Protein AF-A0A954Z337-F1 (afdb_monomer)

Foldseek 3Di:
DDPVVVVVVVVVVVVVVVVVVVVVVVVVVVVVVVVPDPPPPPQPPVNVVVVVVCVQPDDDVVLVVQCVVADKDWDWDWDDDPPDDIWIWIKIKHWDADDVSQKIKMKMKIKTWDQDPVRDIDIDIKIKIKIWGARSVVRDIDMWMDMPVDPDIRD

pLDDT: mean 79.61, std 20.12, range [39.38, 98.56]

Sequence (155 aa):
MSQQTQRRLAAASRRLVAALSLVAVTAFVTNAVVTKAGDEPKKSKHEEEMAEWMMANQKTPMHEKLKMFVGEWDCKCTMYMEGMPPQTSKAESDAHLVYDGRYVRQSYKGSFDAPGPDGKPQKYTFEGYGVIGYDTIKKTFVSNWIDSMSTGIYG

Mean predicted aligned error: 14.74 Å

Structure (mmCIF, N/CA/C/O backbone):
data_AF-A0A954Z337-F1
#
_entry.id   AF-A0A954Z337-F1
#
loop_
_atom_site.group_PDB
_atom_site.id
_atom_site.type_symbol
_atom_site.label_atom_id
_atom_site.label_alt_id
_atom_site.label_comp_id
_atom_site.label_asym_id
_atom_site.label_entity_id
_atom_site.label_seq_id
_atom_site.pdbx_PDB_ins_code
_atom_site.Cartn_x
_atom_site.Cartn_y
_atom_site.Cartn_z
_atom_site.occupancy
_atom_site.B_iso_or_equiv
_atom_site.auth_seq_id
_atom_site.auth_comp_id
_atom_site.auth_asym_id
_atom_site.auth_atom_id
_atom_site.pdbx_PDB_model_num
ATOM 1 N N . MET A 1 1 ? -77.738 -7.992 67.286 1.00 49.53 1 MET A N 1
ATOM 2 C CA . MET A 1 1 ? -76.276 -7.737 67.339 1.00 49.53 1 MET A CA 1
ATOM 3 C C . MET A 1 1 ? -76.041 -6.492 68.186 1.00 49.53 1 MET A C 1
ATOM 5 O O . MET A 1 1 ? -76.727 -5.506 67.953 1.00 49.53 1 MET A O 1
ATOM 9 N N . SER A 1 2 ? -75.187 -6.547 69.216 1.00 61.44 2 SER A N 1
ATOM 10 C CA . SER A 1 2 ? -75.088 -5.478 70.226 1.00 61.44 2 SER A CA 1
ATOM 11 C C . SER A 1 2 ? -74.189 -4.310 69.786 1.00 61.44 2 SER A C 1
ATOM 13 O O . SER A 1 2 ? -73.220 -4.476 69.043 1.00 61.44 2 SER A O 1
ATOM 15 N N . GLN A 1 3 ? -74.504 -3.114 70.293 1.00 50.25 3 GLN A N 1
ATOM 16 C CA . GLN A 1 3 ? -73.836 -1.825 70.035 1.00 50.25 3 GLN A CA 1
ATOM 17 C C . GLN A 1 3 ? -72.310 -1.842 70.305 1.00 50.25 3 GLN A C 1
ATOM 19 O O . GLN A 1 3 ? -71.555 -1.010 69.799 1.00 50.25 3 GLN A O 1
ATOM 24 N N . GLN A 1 4 ? -71.841 -2.823 71.080 1.00 52.59 4 GLN A N 1
ATOM 25 C CA . GLN A 1 4 ? -70.445 -3.014 71.474 1.00 52.59 4 GLN A CA 1
ATOM 26 C C . GLN A 1 4 ? -69.573 -3.564 70.329 1.00 52.59 4 GLN A C 1
ATOM 28 O O . GLN A 1 4 ? -68.381 -3.260 70.258 1.00 52.59 4 GLN A O 1
ATOM 33 N N . THR A 1 5 ? -70.168 -4.305 69.387 1.00 52.28 5 THR A N 1
ATOM 34 C CA . THR A 1 5 ? -69.470 -4.873 68.222 1.00 52.28 5 THR A CA 1
ATOM 35 C C . THR A 1 5 ? -69.196 -3.812 67.149 1.00 52.28 5 THR A C 1
ATOM 37 O O . THR A 1 5 ? -68.135 -3.826 66.528 1.00 52.28 5 THR A O 1
ATOM 40 N N . GLN A 1 6 ? -70.081 -2.820 66.990 1.00 50.47 6 GLN A N 1
ATOM 41 C CA . GLN A 1 6 ? -69.897 -1.739 66.009 1.00 50.47 6 GLN A CA 1
ATOM 42 C C . GLN A 1 6 ? -68.786 -0.74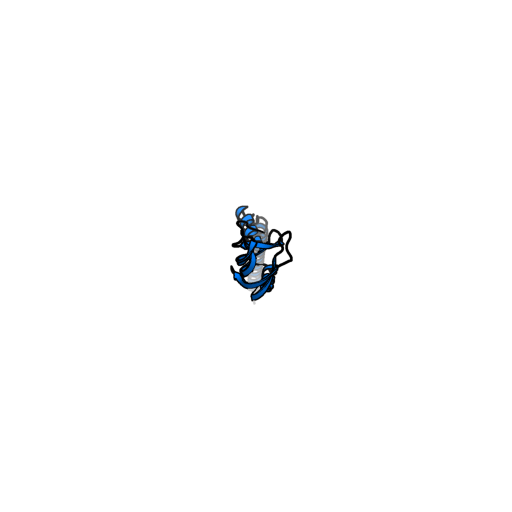7 66.396 1.00 50.47 6 GLN A C 1
ATOM 44 O O . GLN A 1 6 ? -68.061 -0.260 65.530 1.00 50.47 6 GLN A O 1
ATOM 49 N N . ARG A 1 7 ? -68.570 -0.499 67.696 1.00 50.88 7 ARG A N 1
ATOM 50 C CA . ARG A 1 7 ? -67.499 0.397 68.177 1.00 50.88 7 ARG A CA 1
ATOM 51 C C . ARG A 1 7 ? -66.088 -0.174 67.980 1.00 50.88 7 ARG A C 1
ATOM 53 O O . ARG A 1 7 ? -65.143 0.592 67.808 1.00 50.88 7 ARG A O 1
ATOM 60 N N . ARG A 1 8 ? -65.937 -1.504 67.956 1.00 49.22 8 ARG A N 1
ATOM 61 C CA . ARG A 1 8 ? -64.639 -2.175 67.744 1.00 49.22 8 ARG A CA 1
ATOM 62 C C . ARG A 1 8 ? -64.176 -2.138 66.282 1.00 49.22 8 ARG A C 1
ATOM 64 O O . ARG A 1 8 ? -62.977 -2.043 66.034 1.00 49.22 8 ARG A O 1
ATOM 71 N N . LEU A 1 9 ? -65.108 -2.113 65.328 1.00 47.75 9 LEU A N 1
ATOM 72 C CA . LEU A 1 9 ? -64.808 -2.044 63.890 1.00 47.75 9 LEU A CA 1
ATOM 73 C C . LEU A 1 9 ? -64.336 -0.650 63.436 1.00 47.75 9 LEU A C 1
ATOM 75 O O . LEU A 1 9 ? -63.470 -0.550 62.572 1.00 47.75 9 LEU A O 1
ATOM 79 N N . ALA A 1 10 ? -64.822 0.426 64.064 1.00 45.72 10 ALA A N 1
ATOM 80 C CA . ALA A 1 10 ? -64.418 1.799 63.733 1.00 45.72 10 ALA A CA 1
ATOM 81 C C . ALA A 1 10 ? -63.002 2.176 64.228 1.00 45.72 10 ALA A C 1
ATOM 83 O O . ALA A 1 10 ? -62.347 3.048 63.657 1.00 45.72 10 ALA A O 1
ATOM 84 N N . ALA A 1 11 ? -62.514 1.532 65.293 1.00 45.78 11 ALA A N 1
ATOM 85 C CA . ALA A 1 11 ? -61.174 1.779 65.831 1.00 45.78 11 ALA A CA 1
ATOM 86 C C . ALA A 1 11 ? -60.080 1.021 65.056 1.00 45.78 11 ALA A C 1
ATOM 88 O O . ALA A 1 11 ? -58.968 1.530 64.904 1.00 45.78 11 ALA A O 1
ATOM 89 N N . ALA A 1 12 ? -60.402 -0.167 64.531 1.00 44.22 12 ALA A N 1
ATOM 90 C CA . ALA A 1 12 ? -59.491 -0.955 63.703 1.00 44.22 12 ALA A CA 1
ATOM 91 C C . ALA A 1 12 ? -59.286 -0.329 62.310 1.00 44.22 12 ALA A C 1
ATOM 93 O O . ALA A 1 12 ? -58.167 -0.316 61.799 1.00 44.22 12 ALA A O 1
ATOM 94 N N . SER A 1 13 ? -60.328 0.282 61.733 1.00 45.00 13 SER A N 1
ATOM 95 C CA . SER A 1 13 ? -60.261 0.919 60.410 1.00 45.00 13 SER A CA 1
ATOM 96 C C . SER A 1 13 ? -59.492 2.247 60.390 1.00 45.00 13 SER A C 1
ATOM 98 O O . SER A 1 13 ? -58.881 2.579 59.378 1.00 45.00 13 SER A O 1
ATOM 100 N N . ARG A 1 14 ? -59.420 2.983 61.511 1.00 41.25 14 ARG A N 1
ATOM 101 C CA . ARG A 1 14 ? -58.616 4.221 61.606 1.00 41.25 14 ARG A CA 1
ATOM 102 C C . ARG A 1 14 ? -57.111 3.980 61.753 1.00 41.25 14 ARG A C 1
ATOM 104 O O . ARG A 1 14 ? -56.328 4.851 61.389 1.00 41.25 14 ARG A O 1
ATOM 111 N N . ARG A 1 15 ? -56.691 2.815 62.259 1.00 45.16 15 ARG A N 1
ATOM 112 C CA . ARG A 1 15 ? -55.262 2.487 62.439 1.00 45.16 15 ARG A CA 1
ATOM 113 C C . ARG A 1 15 ? -54.594 1.970 61.161 1.00 45.16 15 ARG A C 1
ATOM 115 O O . ARG A 1 15 ? -53.399 2.176 60.990 1.00 45.16 15 ARG A O 1
ATOM 122 N N . LEU A 1 16 ? -55.359 1.376 60.245 1.00 39.38 16 LEU A N 1
ATOM 123 C CA . LEU A 1 16 ? -54.850 0.890 58.956 1.00 39.38 16 LEU A CA 1
ATOM 124 C C . LEU A 1 16 ? -54.639 2.012 57.926 1.00 39.38 16 LEU A C 1
ATOM 126 O O . LEU A 1 16 ? -53.660 1.980 57.187 1.00 39.38 16 LEU A O 1
ATOM 130 N N . VAL A 1 17 ? -55.486 3.047 57.920 1.00 45.75 17 VAL A N 1
ATOM 131 C CA . VAL A 1 17 ? -55.350 4.177 56.976 1.00 45.75 17 VAL A CA 1
ATOM 132 C C . VAL A 1 17 ? -54.172 5.096 57.336 1.00 45.75 17 VAL A C 1
ATOM 134 O O . VAL A 1 17 ? -53.494 5.593 56.443 1.00 45.75 17 VAL A O 1
ATOM 137 N N . ALA A 1 18 ? -53.866 5.269 58.628 1.00 42.25 18 ALA A N 1
ATOM 138 C CA . ALA A 1 18 ? -52.727 6.079 59.078 1.00 42.25 18 ALA A CA 1
ATOM 139 C C . ALA A 1 18 ? -51.359 5.390 58.883 1.00 42.25 18 ALA A C 1
ATOM 141 O O . ALA A 1 18 ? -50.346 6.067 58.728 1.00 42.25 18 ALA A O 1
ATOM 142 N N . ALA A 1 19 ? -51.316 4.053 58.866 1.00 43.53 19 ALA A N 1
ATOM 143 C CA . ALA A 1 19 ? -50.085 3.303 58.609 1.00 43.53 19 ALA A CA 1
ATOM 144 C C . ALA A 1 19 ? -49.731 3.255 57.110 1.00 43.53 19 ALA A C 1
ATOM 146 O O . ALA A 1 19 ? -48.553 3.313 56.762 1.00 43.53 19 ALA A O 1
ATOM 147 N N . LEU A 1 20 ? -50.729 3.219 56.214 1.00 42.91 20 LEU A N 1
ATOM 148 C CA . LEU A 1 20 ? -50.489 3.251 54.764 1.00 42.91 20 LEU A CA 1
ATOM 149 C C . LEU A 1 20 ? -50.036 4.629 54.255 1.00 42.91 20 LEU A C 1
ATOM 151 O O . LEU A 1 20 ? -49.222 4.694 53.335 1.00 42.91 20 LEU A O 1
ATOM 155 N N . SER A 1 21 ? -50.508 5.729 54.849 1.00 46.22 21 SER A N 1
ATOM 156 C CA . SER A 1 21 ? -50.072 7.075 54.452 1.00 46.22 21 SER A CA 1
ATOM 157 C C . SER A 1 21 ? -48.643 7.400 54.904 1.00 46.22 21 SER A C 1
ATOM 159 O O . SER A 1 21 ? -47.944 8.131 54.207 1.00 46.22 21 SER A O 1
ATOM 161 N N . LEU A 1 22 ? -48.162 6.814 56.008 1.00 42.50 22 LEU A N 1
ATOM 162 C CA . LEU A 1 22 ? -46.796 7.044 56.494 1.00 42.50 22 LEU A CA 1
ATOM 163 C C . LEU A 1 22 ? -45.734 6.289 55.672 1.00 42.50 22 LEU A C 1
ATOM 165 O O . LEU A 1 22 ? -44.638 6.806 55.479 1.00 42.50 22 LEU A O 1
ATOM 169 N N . VAL A 1 23 ? -46.065 5.108 55.134 1.00 48.53 23 VAL A N 1
ATOM 170 C CA . VAL A 1 23 ? -45.160 4.318 54.272 1.00 48.53 23 VAL A CA 1
ATOM 171 C C . VAL A 1 23 ? -45.061 4.904 52.856 1.00 48.53 23 VAL A C 1
ATOM 173 O O . VAL A 1 23 ? -43.994 4.877 52.246 1.00 48.53 23 VAL A O 1
ATOM 176 N N . ALA A 1 24 ? -46.140 5.497 52.337 1.00 47.56 24 ALA A N 1
ATOM 177 C CA . ALA A 1 24 ? -46.120 6.147 51.024 1.00 47.56 24 ALA A CA 1
ATOM 178 C C . ALA A 1 24 ? -45.310 7.461 51.021 1.00 47.56 24 ALA A C 1
ATOM 180 O O . ALA A 1 24 ? -44.634 7.766 50.039 1.00 47.56 24 ALA A O 1
ATOM 181 N N . VAL A 1 25 ? -45.323 8.220 52.124 1.00 49.72 25 VAL A N 1
ATOM 182 C CA . VAL A 1 25 ? -44.564 9.479 52.237 1.00 49.72 25 VAL A CA 1
ATOM 183 C C . VAL A 1 25 ? -43.064 9.226 52.445 1.00 49.72 25 VAL A C 1
ATOM 185 O O . VAL A 1 25 ? -42.248 9.948 51.878 1.00 49.72 25 VAL A O 1
ATOM 188 N N . THR A 1 26 ? -42.661 8.169 53.159 1.00 48.06 26 THR A N 1
ATOM 189 C CA . THR A 1 26 ? -41.234 7.816 53.294 1.00 48.06 26 THR A CA 1
ATOM 190 C C . THR A 1 26 ? -40.651 7.236 52.003 1.00 48.06 26 THR A C 1
ATOM 192 O O . THR A 1 26 ?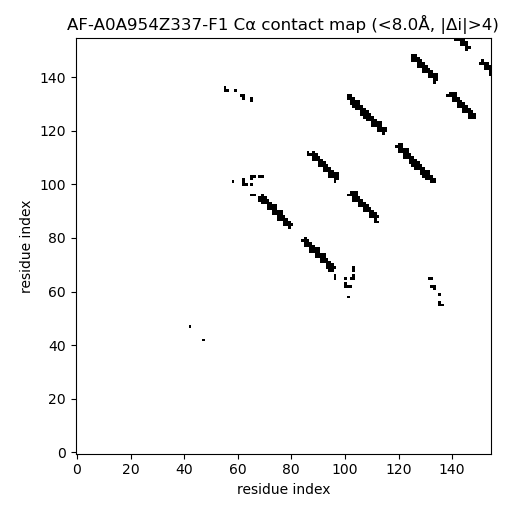 -39.538 7.603 51.623 1.00 48.06 26 THR A O 1
ATOM 195 N N . ALA A 1 27 ? -41.406 6.420 51.260 1.00 48.22 27 ALA A N 1
ATOM 196 C CA . ALA A 1 27 ? -40.956 5.888 49.970 1.00 48.22 27 ALA A CA 1
ATOM 197 C C . ALA A 1 27 ? -40.750 6.989 48.907 1.00 48.22 27 ALA A C 1
ATOM 199 O O . ALA A 1 27 ? -39.807 6.916 48.119 1.00 48.22 27 ALA A O 1
ATOM 200 N N . PHE A 1 28 ? -41.570 8.046 48.916 1.00 45.78 28 PHE A N 1
ATOM 201 C CA . PHE A 1 28 ? -41.453 9.143 47.948 1.00 45.78 28 PHE A CA 1
ATOM 202 C C . PHE A 1 28 ? -40.316 10.126 48.284 1.00 45.78 28 PHE A C 1
ATOM 204 O O . PHE A 1 28 ? -39.617 10.599 47.387 1.00 45.78 28 PHE A O 1
ATOM 211 N N . VAL A 1 29 ? -40.065 10.392 49.573 1.00 49.56 29 VAL A N 1
ATOM 212 C CA . VAL A 1 29 ? -38.975 11.291 50.004 1.00 49.56 29 VAL A CA 1
ATOM 213 C C . VAL A 1 29 ? -37.597 10.635 49.849 1.00 49.56 29 VAL A C 1
ATOM 215 O O . VAL A 1 29 ? -36.630 11.324 49.528 1.00 49.56 29 VAL A O 1
ATOM 218 N N . THR A 1 30 ? -37.499 9.307 49.975 1.00 45.97 30 THR A N 1
ATOM 219 C CA . THR A 1 30 ? -36.219 8.604 49.767 1.00 45.97 30 THR A CA 1
ATOM 220 C C . THR A 1 30 ? -35.803 8.626 48.291 1.00 45.97 30 THR A C 1
ATOM 222 O O . THR A 1 30 ? -34.635 8.853 47.985 1.00 45.97 30 THR A O 1
ATOM 225 N N . ASN A 1 31 ? -36.753 8.481 47.359 1.00 47.56 31 ASN A N 1
ATOM 226 C CA . ASN A 1 31 ? -36.432 8.445 45.930 1.00 47.56 31 ASN A CA 1
ATOM 227 C C . ASN A 1 31 ? -36.019 9.823 45.376 1.00 47.56 31 ASN A C 1
ATOM 229 O O . ASN A 1 31 ? -35.141 9.900 44.524 1.00 47.56 31 ASN A O 1
ATOM 233 N N . ALA A 1 32 ? -36.598 10.915 45.893 1.00 48.25 32 ALA A N 1
ATOM 234 C CA . ALA A 1 32 ? -36.310 12.273 45.421 1.00 48.25 32 ALA A CA 1
ATOM 235 C C . ALA A 1 32 ? -34.948 12.826 45.891 1.00 48.25 32 ALA A C 1
ATOM 237 O O . ALA A 1 32 ? -34.355 13.657 45.199 1.00 48.25 32 ALA A O 1
ATOM 238 N N . VAL A 1 33 ? -34.433 12.367 47.040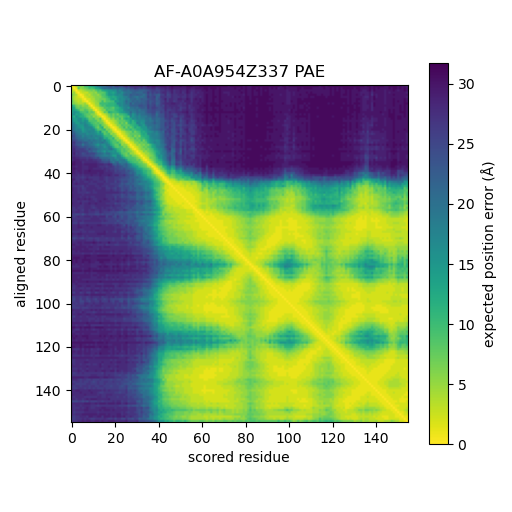 1.00 44.78 33 VAL A N 1
ATOM 239 C CA . VAL A 1 33 ? -33.107 12.772 47.550 1.00 44.78 33 VAL A CA 1
ATOM 240 C C . VAL A 1 33 ? -31.981 11.983 46.875 1.00 44.78 33 VAL A C 1
ATOM 242 O O . VAL A 1 33 ? -30.919 12.545 46.617 1.00 44.78 33 VAL A O 1
ATOM 245 N N . VAL A 1 34 ? -32.218 10.722 46.497 1.00 48.09 34 VAL A N 1
ATOM 246 C CA . VAL A 1 34 ? -31.215 9.897 45.797 1.00 48.09 34 VAL A CA 1
ATOM 247 C C . VAL A 1 34 ? -31.024 10.332 44.336 1.00 48.09 34 VAL A C 1
ATOM 249 O O . VAL A 1 34 ? -29.924 10.225 43.806 1.00 48.09 34 VAL A O 1
ATOM 252 N N . THR A 1 35 ? -32.031 10.926 43.689 1.00 44.69 35 THR A N 1
ATOM 253 C CA . THR A 1 35 ? -31.912 11.391 42.292 1.00 44.69 35 THR A CA 1
ATOM 254 C C . THR A 1 35 ? -31.242 12.757 42.105 1.00 44.69 35 THR A C 1
ATOM 256 O O . THR A 1 35 ? -31.115 13.200 40.967 1.00 44.69 35 THR A O 1
ATOM 259 N N . LYS A 1 36 ? -30.814 13.455 43.170 1.00 47.09 36 LYS A N 1
ATOM 260 C CA . LYS A 1 36 ? -30.250 14.818 43.052 1.00 47.09 36 LYS A CA 1
ATOM 261 C C . LYS A 1 36 ? -28.769 14.971 43.412 1.00 47.09 36 LYS A C 1
ATOM 263 O O . LYS A 1 36 ? -28.292 16.097 43.514 1.00 47.09 36 LYS A O 1
ATOM 268 N N . ALA A 1 37 ? -28.041 13.867 43.546 1.00 45.84 37 ALA A N 1
ATOM 269 C CA . ALA A 1 37 ? -26.588 13.865 43.718 1.00 45.84 37 ALA A CA 1
ATOM 270 C C . ALA A 1 37 ? -25.956 12.654 43.014 1.00 45.84 37 ALA A C 1
ATOM 272 O O . ALA A 1 37 ? -25.212 11.883 43.609 1.00 45.84 37 ALA A O 1
ATOM 273 N N . GLY A 1 38 ? -26.301 12.457 41.743 1.00 41.38 38 GLY A N 1
ATOM 274 C CA . GLY A 1 38 ? -25.473 11.679 40.835 1.00 41.38 38 GLY A CA 1
ATOM 275 C C . GLY A 1 38 ? -24.595 12.654 40.073 1.00 41.38 38 GLY A C 1
ATOM 276 O O . GLY A 1 38 ? -25.001 13.115 39.011 1.00 41.38 38 GLY A O 1
ATOM 277 N N . ASP A 1 39 ? -23.428 12.999 40.622 1.00 53.59 39 ASP A N 1
ATOM 278 C CA . ASP A 1 39 ? -22.306 13.330 39.746 1.00 53.59 39 ASP A CA 1
ATOM 279 C C . ASP A 1 39 ? -22.132 12.088 38.867 1.00 53.59 39 ASP A C 1
ATOM 281 O O . ASP A 1 39 ? -21.752 11.021 39.357 1.00 53.59 39 ASP A O 1
ATOM 285 N N . GLU A 1 40 ? -22.503 12.184 37.589 1.00 56.03 40 GLU A N 1
ATOM 286 C CA . GLU A 1 40 ? -22.049 11.198 36.616 1.00 56.03 40 GLU A CA 1
ATOM 287 C C . GLU A 1 40 ? -20.532 11.080 36.797 1.00 56.03 40 GLU A C 1
ATOM 289 O O . GLU A 1 40 ? -19.861 12.117 36.892 1.00 56.03 40 GLU A O 1
ATOM 294 N N . PRO A 1 41 ? -19.966 9.866 36.908 1.00 58.31 41 PRO A N 1
ATOM 295 C CA . PRO A 1 41 ? -18.528 9.737 37.035 1.00 58.31 41 PRO A CA 1
ATOM 296 C C . PRO A 1 41 ? -17.922 10.359 35.778 1.00 58.31 41 PRO A C 1
ATOM 298 O O . PRO A 1 41 ? -18.035 9.803 34.685 1.00 58.31 41 PRO A O 1
ATOM 301 N N . LYS A 1 42 ? -17.334 11.555 35.924 1.00 62.97 42 LYS A N 1
ATOM 302 C CA . LYS A 1 42 ? -16.539 12.181 34.870 1.00 62.97 42 LYS A CA 1
ATOM 303 C C . LYS A 1 42 ? -15.477 11.165 34.503 1.00 62.97 42 LYS A C 1
ATOM 305 O O . LYS A 1 42 ? -14.626 10.850 35.338 1.00 62.97 42 LYS A O 1
ATOM 310 N N . LYS A 1 43 ? -15.580 10.632 33.285 1.00 66.69 43 LYS A N 1
ATOM 311 C CA . LYS A 1 43 ? -14.586 9.718 32.735 1.00 66.69 43 LYS A CA 1
ATOM 312 C C . LYS A 1 43 ? -13.217 10.337 32.955 1.00 66.69 43 LYS A C 1
ATOM 314 O O . LYS A 1 43 ? -13.025 11.536 32.739 1.00 66.69 43 LYS A O 1
ATOM 319 N N . SER A 1 44 ? -12.282 9.548 33.468 1.00 82.62 44 SER A N 1
ATOM 320 C CA . SER A 1 44 ? -10.920 10.042 33.620 1.00 82.62 44 SER A CA 1
ATOM 321 C C . SER A 1 44 ? -10.378 10.457 32.246 1.00 82.62 44 SER A C 1
ATOM 323 O O . SER A 1 44 ? -10.747 9.876 31.227 1.00 82.62 44 SER A O 1
ATOM 325 N N . LYS A 1 45 ? -9.463 11.432 32.196 1.00 83.56 45 LYS A N 1
ATOM 326 C CA . LYS A 1 45 ? -8.798 11.832 30.941 1.00 83.56 45 LYS A CA 1
ATOM 327 C C . LYS A 1 45 ? -8.213 10.624 30.186 1.00 83.56 45 LYS A C 1
ATOM 329 O O . LYS A 1 45 ? -8.240 10.578 28.964 1.00 83.56 45 LYS A O 1
ATOM 334 N N . HIS A 1 46 ? -7.748 9.618 30.926 1.00 86.81 46 HIS A N 1
ATOM 335 C CA . HIS A 1 46 ? -7.273 8.358 30.366 1.00 86.81 46 HIS A CA 1
ATOM 336 C C . HIS A 1 46 ? -8.386 7.550 29.673 1.00 86.81 46 HIS A C 1
ATOM 338 O O . HIS A 1 46 ? -8.177 7.022 28.586 1.00 86.81 46 HIS A O 1
ATOM 344 N N . GLU A 1 47 ? -9.582 7.467 30.259 1.00 87.12 47 GLU A N 1
ATOM 345 C CA . GLU A 1 47 ? -10.733 6.807 29.627 1.00 87.12 47 GLU A CA 1
ATOM 346 C C . GLU A 1 47 ? -11.205 7.531 28.361 1.00 87.12 47 GLU A C 1
ATOM 348 O O . GLU A 1 47 ? -11.624 6.874 27.407 1.00 87.12 47 GLU A O 1
ATOM 353 N N . GLU A 1 48 ? -11.136 8.863 28.338 1.00 86.94 48 GLU A N 1
ATOM 354 C CA . GLU A 1 48 ? -11.463 9.666 27.154 1.00 86.94 48 GLU A CA 1
ATOM 355 C C . GLU A 1 48 ? -10.459 9.416 26.020 1.00 86.94 48 GLU A C 1
ATOM 357 O O . GLU A 1 48 ? -10.868 9.056 24.916 1.00 86.94 48 GLU A O 1
ATOM 362 N N . GLU A 1 49 ? -9.155 9.485 26.305 1.00 89.25 49 GLU A N 1
ATOM 363 C CA . GLU A 1 49 ? -8.089 9.202 25.331 1.00 89.25 49 GLU A CA 1
ATOM 364 C C . GLU A 1 49 ? -8.190 7.777 24.759 1.00 89.25 49 GLU A C 1
ATOM 366 O O . GLU A 1 49 ? -8.045 7.564 23.552 1.00 89.25 49 GLU A O 1
ATOM 371 N N . MET A 1 50 ? -8.497 6.786 25.603 1.00 90.62 50 MET A N 1
ATOM 372 C CA . MET A 1 50 ? -8.702 5.407 25.155 1.00 90.62 50 MET A CA 1
ATOM 373 C C . MET A 1 50 ? -9.947 5.261 24.275 1.00 90.62 50 MET A C 1
ATOM 375 O O . MET A 1 50 ? -9.920 4.521 23.290 1.00 90.62 50 MET A O 1
ATOM 379 N N . ALA A 1 51 ? -11.040 5.959 24.596 1.00 88.69 51 ALA A N 1
ATOM 380 C CA . ALA A 1 51 ? -12.249 5.940 23.779 1.00 88.69 51 ALA A CA 1
ATOM 381 C C . ALA A 1 51 ? -12.011 6.583 22.404 1.00 88.69 51 ALA A C 1
ATOM 383 O O . ALA A 1 51 ? -12.422 6.021 21.387 1.00 88.69 51 ALA A O 1
ATOM 384 N N . GLU A 1 52 ? -11.306 7.714 22.355 1.00 87.56 52 GLU A N 1
ATOM 385 C CA . GLU A 1 52 ? -10.912 8.363 21.102 1.00 87.56 52 GLU A CA 1
ATOM 386 C C . GLU A 1 52 ? -10.006 7.462 20.263 1.00 87.56 52 GLU A C 1
ATOM 388 O O . GLU A 1 52 ? -10.250 7.290 19.067 1.00 87.56 52 GLU A O 1
ATOM 393 N N . TRP A 1 53 ? -9.018 6.814 20.887 1.00 88.62 53 TRP A N 1
ATOM 394 C CA . TRP A 1 53 ? -8.154 5.853 20.209 1.00 88.62 53 TRP A CA 1
ATOM 395 C C . TRP A 1 53 ? -8.956 4.686 19.623 1.00 88.62 53 TRP A C 1
ATOM 397 O O . TRP A 1 53 ? -8.754 4.320 18.465 1.00 88.62 53 TRP A O 1
ATOM 407 N N . MET A 1 54 ? -9.904 4.127 20.377 1.00 89.12 54 MET A N 1
ATOM 408 C CA . MET A 1 54 ? -10.748 3.027 19.900 1.00 89.12 54 MET A CA 1
ATOM 409 C C . MET A 1 54 ? -11.619 3.442 18.712 1.00 89.12 54 MET A C 1
ATOM 411 O O . MET A 1 54 ? -11.689 2.714 17.722 1.00 89.12 54 MET A O 1
ATOM 415 N N . MET A 1 55 ? -12.248 4.618 18.788 1.00 85.44 55 MET A N 1
ATOM 416 C CA . MET A 1 55 ? -13.102 5.144 17.718 1.00 85.44 55 MET A CA 1
ATOM 417 C C . MET A 1 55 ? -12.287 5.470 16.466 1.00 85.44 55 MET A C 1
ATOM 419 O O . MET A 1 55 ? -12.699 5.130 15.356 1.00 85.44 55 MET A O 1
ATOM 423 N N . ALA A 1 56 ? -11.103 6.064 16.635 1.00 86.00 56 ALA A N 1
ATOM 424 C CA . ALA A 1 56 ? -10.185 6.321 15.536 1.00 86.00 56 ALA A CA 1
ATOM 425 C C . ALA A 1 56 ? -9.707 5.011 14.895 1.00 86.00 56 ALA A C 1
ATOM 427 O O . ALA A 1 56 ? -9.602 4.938 13.682 1.00 86.00 56 ALA A O 1
ATOM 428 N N . ASN A 1 57 ? -9.479 3.939 15.651 1.00 86.31 57 ASN A N 1
ATOM 429 C CA . ASN A 1 57 ? -8.926 2.695 15.105 1.00 86.31 57 ASN A CA 1
ATOM 430 C C . ASN A 1 57 ? -9.988 1.642 14.740 1.00 86.31 57 ASN A C 1
ATOM 432 O O . ASN A 1 57 ? -9.653 0.487 14.4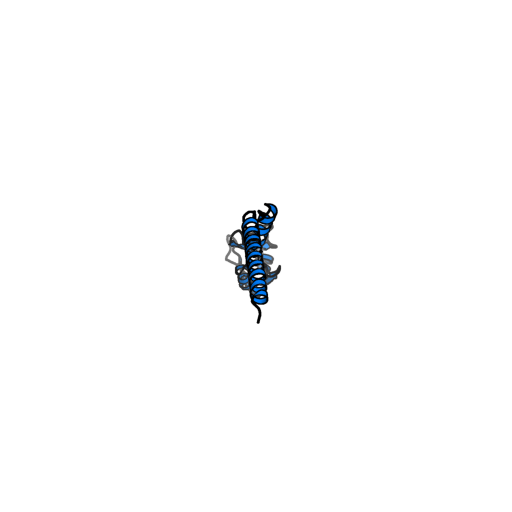45 1.00 86.31 57 ASN A O 1
ATOM 436 N N . GLN A 1 58 ? -11.272 2.002 14.719 1.00 91.06 58 GLN A N 1
ATOM 437 C CA . GLN A 1 58 ? -12.332 1.082 14.320 1.00 91.06 58 GLN A CA 1
ATOM 438 C C . GLN A 1 58 ? -12.380 0.907 12.795 1.00 91.06 58 GLN A C 1
ATOM 440 O O . GLN A 1 58 ? -12.262 1.859 12.023 1.00 91.06 58 GLN A O 1
ATOM 445 N N . LYS A 1 59 ? -12.599 -0.334 12.341 1.00 93.44 59 LYS A N 1
ATOM 446 C CA . LYS A 1 59 ? -12.879 -0.606 10.929 1.00 93.44 59 LYS A CA 1
ATOM 447 C C . LYS A 1 59 ? -14.213 0.044 10.544 1.00 93.44 59 LYS A C 1
ATOM 449 O O . LYS A 1 59 ? -15.219 -0.118 11.228 1.00 93.44 59 LYS A O 1
ATOM 454 N N . THR A 1 60 ? -14.218 0.762 9.430 1.00 94.44 60 THR A N 1
ATOM 455 C CA . THR A 1 60 ? -15.375 1.498 8.892 1.00 94.44 60 THR A CA 1
ATOM 456 C C . THR A 1 60 ? -15.825 0.906 7.551 1.00 94.44 60 THR A C 1
ATOM 458 O O . THR A 1 60 ? -15.049 0.177 6.926 1.00 94.44 60 THR A O 1
ATOM 461 N N . PRO A 1 61 ? -17.013 1.265 7.022 1.00 96.62 61 PRO A N 1
ATOM 462 C CA . PRO A 1 61 ? -17.433 0.855 5.676 1.00 96.62 61 PRO A CA 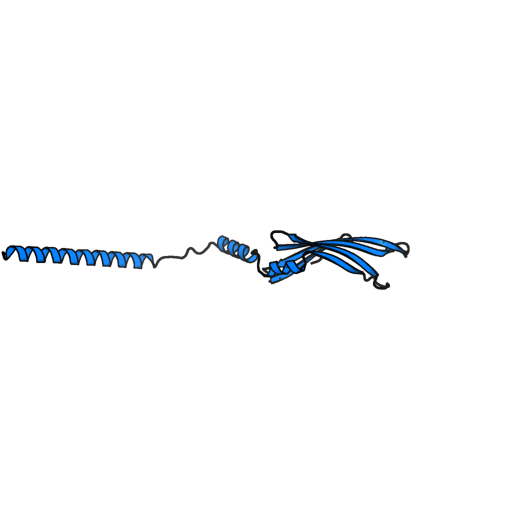1
ATOM 463 C C . PRO A 1 61 ? -16.457 1.245 4.553 1.00 96.62 61 PRO A C 1
ATOM 465 O O . PRO A 1 61 ? -16.470 0.634 3.489 1.00 96.62 61 PRO A O 1
ATOM 468 N N . MET A 1 62 ? -15.583 2.232 4.779 1.00 96.94 62 MET A N 1
ATOM 469 C CA . MET A 1 62 ? -14.549 2.611 3.811 1.00 96.94 62 MET A CA 1
ATOM 470 C C . MET A 1 62 ? -13.483 1.527 3.640 1.00 96.94 62 MET A C 1
ATOM 472 O O . MET A 1 62 ? -12.971 1.354 2.539 1.00 96.94 62 MET A O 1
ATOM 476 N N . HIS A 1 63 ? -13.208 0.734 4.677 1.00 97.69 63 HIS A N 1
ATOM 477 C CA . HIS A 1 63 ? -12.276 -0.390 4.576 1.00 97.69 63 HIS A CA 1
ATOM 478 C C . HIS A 1 63 ? -12.822 -1.502 3.672 1.00 97.69 63 HIS A C 1
ATOM 480 O O . HIS A 1 63 ? -12.062 -2.158 2.971 1.00 97.69 63 HIS A O 1
ATOM 486 N N . GLU A 1 64 ? -14.145 -1.671 3.595 1.00 97.12 64 GLU A N 1
ATOM 487 C CA . GLU A 1 64 ? -14.757 -2.640 2.677 1.00 97.12 64 GLU A CA 1
ATOM 488 C C . GLU A 1 64 ? -14.515 -2.280 1.205 1.00 97.12 64 GLU A C 1
ATOM 490 O O . GLU A 1 64 ? -14.460 -3.169 0.356 1.00 97.12 64 GLU A O 1
ATOM 495 N N . LYS A 1 65 ? -14.305 -0.994 0.885 1.00 97.75 65 LYS A N 1
ATOM 496 C CA . LYS A 1 65 ? -13.973 -0.558 -0.479 1.00 97.75 65 LYS A CA 1
ATOM 497 C C . LYS A 1 65 ? -12.618 -1.076 -0.946 1.00 97.75 65 LYS A C 1
ATOM 499 O O . LYS A 1 65 ? -12.443 -1.252 -2.144 1.00 97.75 65 LYS A O 1
ATOM 504 N N . LEU A 1 66 ? -11.708 -1.406 -0.027 1.00 97.81 66 LEU A N 1
ATOM 505 C CA . LEU A 1 66 ? -10.402 -1.970 -0.365 1.00 97.81 66 LEU A CA 1
ATOM 506 C C . LEU A 1 66 ? -10.505 -3.303 -1.127 1.00 97.81 66 LEU A C 1
ATOM 508 O O . LEU A 1 66 ? -9.594 -3.651 -1.871 1.00 97.81 66 LEU A O 1
ATOM 512 N N . LYS A 1 67 ? -11.638 -4.014 -1.020 1.00 97.31 67 LYS A N 1
ATOM 513 C CA . LYS A 1 67 ? -11.917 -5.228 -1.804 1.00 97.31 67 LYS A CA 1
ATOM 514 C C . LYS A 1 67 ? -11.808 -5.019 -3.314 1.00 97.31 67 LYS A C 1
ATOM 516 O O . LYS A 1 67 ? -11.562 -5.987 -4.017 1.00 97.31 67 LYS A O 1
ATOM 521 N N . MET A 1 68 ? -11.954 -3.788 -3.812 1.00 95.62 68 MET A N 1
ATOM 522 C CA . MET A 1 68 ? -11.805 -3.497 -5.242 1.00 95.62 68 MET A CA 1
ATOM 523 C C . MET A 1 68 ? -10.392 -3.751 -5.782 1.00 95.62 68 MET A C 1
ATOM 525 O O . MET A 1 68 ? -10.233 -3.907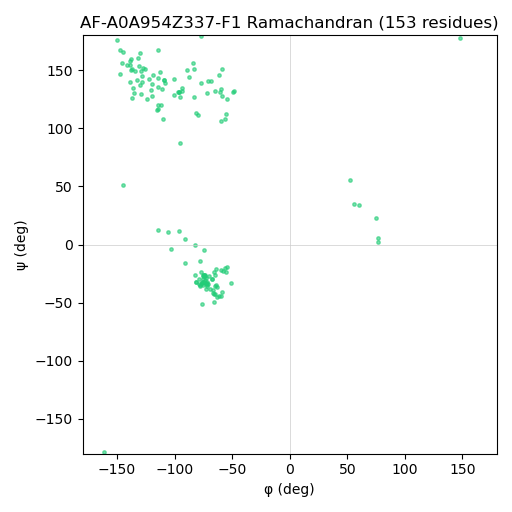 -6.985 1.00 95.62 68 MET A O 1
ATOM 529 N N . PHE A 1 69 ? -9.381 -3.766 -4.909 1.00 95.62 69 PHE A N 1
ATOM 530 C CA . PHE A 1 69 ? -7.993 -4.019 -5.294 1.00 95.62 69 PHE A CA 1
ATOM 531 C C . PHE A 1 69 ? -7.622 -5.501 -5.221 1.00 95.62 69 PHE A C 1
ATOM 533 O O . PHE A 1 69 ? -6.595 -5.890 -5.761 1.00 95.62 69 PHE A O 1
ATOM 540 N N . VAL A 1 70 ? -8.431 -6.320 -4.542 1.00 97.75 70 VAL A N 1
ATOM 541 C CA . VAL A 1 70 ? -8.121 -7.729 -4.278 1.00 97.75 70 VAL A CA 1
ATOM 542 C C . VAL A 1 70 ? -8.247 -8.544 -5.556 1.00 97.75 70 VAL A C 1
ATOM 544 O O . VAL A 1 70 ? -9.277 -8.488 -6.227 1.00 97.75 70 VAL A O 1
ATOM 547 N N . GLY A 1 71 ? -7.224 -9.340 -5.841 1.00 97.44 71 GLY A N 1
ATOM 548 C CA . GLY A 1 71 ? -7.193 -10.239 -6.983 1.00 97.44 71 GLY A CA 1
ATOM 549 C C . GLY A 1 71 ? -5.792 -10.424 -7.545 1.00 97.44 71 GLY A C 1
ATOM 550 O O . GLY A 1 71 ? -4.827 -9.801 -7.098 1.00 97.44 71 GLY A O 1
ATOM 551 N N . GLU A 1 72 ? -5.736 -11.280 -8.556 1.00 98.00 72 GLU A N 1
ATOM 552 C CA . GLU A 1 72 ? -4.590 -11.448 -9.436 1.00 98.00 72 GLU A CA 1
ATOM 553 C C . GLU A 1 72 ? -4.823 -10.604 -10.693 1.00 98.00 72 GLU A C 1
ATOM 555 O O . GLU A 1 72 ? -5.906 -10.636 -11.288 1.00 98.00 72 GLU A O 1
ATOM 560 N N . TRP A 1 73 ? -3.821 -9.821 -11.080 1.00 96.12 73 TRP A N 1
ATOM 561 C CA . TRP A 1 73 ? -3.921 -8.843 -12.154 1.00 96.12 73 TRP A CA 1
ATOM 562 C C . TRP A 1 73 ? -2.781 -9.004 -13.152 1.00 96.12 73 TRP A C 1
ATOM 564 O O . TRP A 1 73 ? -1.605 -8.945 -12.790 1.00 96.12 73 TRP A O 1
ATOM 574 N N . ASP A 1 74 ? -3.146 -9.082 -14.429 1.00 94.62 74 ASP A N 1
ATOM 575 C CA . ASP A 1 74 ? -2.223 -8.857 -15.536 1.00 94.62 74 ASP A CA 1
ATOM 576 C C . ASP A 1 74 ? -2.034 -7.349 -15.735 1.00 94.62 74 ASP A C 1
ATOM 578 O O . ASP A 1 74 ? -2.939 -6.624 -16.162 1.00 94.62 74 ASP A O 1
ATOM 582 N N . CYS A 1 75 ? -0.840 -6.857 -15.433 1.00 90.25 75 CYS A N 1
ATOM 583 C CA . CYS A 1 75 ? -0.489 -5.450 -15.527 1.00 90.25 75 CYS A CA 1
ATOM 584 C C . CYS A 1 75 ? 0.310 -5.154 -16.802 1.00 90.25 75 CYS A C 1
ATOM 586 O O . CYS A 1 75 ? 1.182 -5.911 -17.234 1.00 90.25 75 CYS A O 1
ATOM 588 N N . LYS A 1 76 ? 0.043 -3.987 -17.393 1.00 89.56 76 LYS A N 1
ATOM 589 C CA . LYS A 1 76 ? 0.844 -3.406 -18.473 1.00 89.56 76 LYS A CA 1
ATOM 590 C C . LYS A 1 76 ? 1.567 -2.183 -17.916 1.00 89.56 76 LYS A C 1
ATOM 592 O O . LYS A 1 76 ? 0.935 -1.162 -17.657 1.00 89.56 76 LYS A O 1
ATOM 597 N N . CYS A 1 77 ? 2.874 -2.293 -17.721 1.00 81.56 77 CYS A N 1
ATOM 598 C CA . CYS A 1 77 ? 3.707 -1.207 -17.216 1.00 81.56 77 CYS A CA 1
ATOM 599 C C . CYS A 1 77 ? 4.305 -0.432 -18.387 1.00 81.56 77 CYS A C 1
ATOM 601 O O . CYS A 1 77 ? 4.861 -1.034 -19.303 1.00 81.56 77 CYS A O 1
ATOM 603 N N . THR A 1 78 ? 4.223 0.896 -18.349 1.00 83.44 78 THR A N 1
ATOM 604 C CA . THR A 1 78 ? 4.894 1.765 -19.319 1.00 83.44 78 THR A CA 1
ATOM 605 C C . THR A 1 78 ? 5.942 2.596 -18.596 1.00 83.44 78 THR A C 1
ATOM 607 O O . THR A 1 78 ? 5.609 3.407 -17.736 1.00 83.44 78 THR A O 1
ATOM 610 N N . MET A 1 79 ? 7.204 2.374 -18.948 1.00 79.88 79 MET A N 1
ATOM 611 C CA . MET A 1 79 ? 8.349 3.093 -18.414 1.00 79.88 79 MET A CA 1
ATOM 612 C C . MET A 1 79 ? 8.699 4.266 -19.327 1.00 79.88 79 MET A C 1
ATOM 614 O O . MET A 1 79 ? 8.775 4.116 -20.550 1.00 79.88 79 MET A O 1
ATOM 618 N N . TYR A 1 80 ? 8.946 5.420 -18.717 1.00 82.56 80 TYR A N 1
ATOM 619 C CA . TYR A 1 80 ? 9.382 6.631 -19.401 1.00 82.56 80 TYR A CA 1
ATOM 620 C C . TYR A 1 80 ? 10.813 6.932 -18.977 1.00 82.56 80 TYR A C 1
ATOM 622 O O . TYR A 1 80 ? 11.087 7.127 -17.796 1.00 82.56 80 TYR A O 1
ATOM 630 N N . MET A 1 81 ? 11.722 6.957 -19.947 1.00 78.56 81 MET A N 1
ATOM 631 C CA . MET A 1 81 ? 13.112 7.354 -19.744 1.00 78.56 81 MET A CA 1
ATOM 632 C C . MET A 1 81 ? 13.392 8.559 -20.634 1.00 78.56 81 MET A C 1
ATOM 634 O O . MET A 1 81 ? 12.944 8.607 -21.782 1.00 78.56 81 MET A O 1
ATOM 638 N N . GLU A 1 82 ? 14.103 9.546 -20.100 1.00 82.12 82 GLU A N 1
ATOM 639 C CA . GLU A 1 82 ? 14.446 10.750 -20.850 1.00 82.12 82 GLU A CA 1
ATOM 640 C C . GLU A 1 82 ? 15.262 10.393 -22.102 1.00 82.12 82 GLU A C 1
ATOM 642 O O . GLU A 1 82 ? 16.174 9.568 -22.056 1.00 82.12 82 GLU A O 1
ATOM 647 N N . GLY A 1 83 ? 14.899 10.979 -23.245 1.00 81.44 83 GLY A N 1
ATOM 648 C CA . GLY A 1 83 ? 15.561 10.711 -24.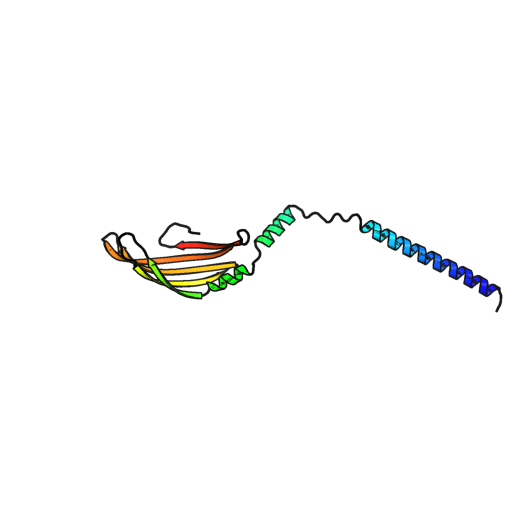525 1.00 81.44 83 GLY A CA 1
ATOM 649 C C . GLY A 1 83 ? 15.196 9.379 -25.192 1.00 81.44 83 GLY A C 1
ATOM 650 O O . GLY A 1 83 ? 15.765 9.071 -26.238 1.00 81.44 83 GLY A O 1
ATOM 651 N N . MET A 1 84 ? 14.245 8.605 -24.650 1.00 79.06 84 MET A N 1
ATOM 652 C CA . MET A 1 84 ? 13.818 7.327 -25.229 1.00 79.06 84 MET A CA 1
ATOM 653 C C . MET A 1 84 ? 12.299 7.217 -25.436 1.00 79.06 84 MET A C 1
ATOM 655 O O . MET A 1 84 ? 11.522 7.813 -24.688 1.00 79.06 84 MET A O 1
ATOM 659 N N . PRO A 1 85 ? 11.842 6.424 -26.428 1.00 83.62 85 PRO A N 1
ATOM 660 C CA . PRO A 1 85 ? 10.428 6.102 -26.574 1.00 83.62 85 PRO A CA 1
ATOM 661 C C . PRO A 1 85 ? 9.907 5.346 -25.341 1.00 83.62 85 PRO A C 1
ATOM 663 O O . PRO A 1 85 ? 10.647 4.515 -24.800 1.00 83.62 85 PRO A O 1
ATOM 666 N N . PRO A 1 86 ? 8.637 5.551 -24.939 1.00 84.56 86 PRO A N 1
ATOM 667 C CA . PRO A 1 86 ? 8.027 4.804 -23.845 1.00 84.56 86 PRO A CA 1
ATOM 668 C C . PRO A 1 86 ? 8.135 3.296 -24.078 1.00 84.56 86 PRO A C 1
ATOM 670 O O . PRO A 1 86 ? 7.702 2.784 -25.112 1.00 84.56 86 PRO A O 1
ATOM 673 N N . GLN A 1 87 ? 8.701 2.580 -23.110 1.00 81.88 87 GLN A N 1
ATOM 674 C CA . GLN A 1 87 ? 8.847 1.129 -23.174 1.00 81.88 87 GLN A CA 1
ATOM 675 C C . GLN A 1 87 ? 7.703 0.483 -22.417 1.00 81.88 87 GLN A C 1
ATOM 677 O O . GLN A 1 87 ? 7.404 0.875 -21.292 1.00 81.88 87 GLN A O 1
ATOM 682 N N . THR A 1 88 ? 7.046 -0.500 -23.026 1.00 85.19 88 THR A N 1
ATOM 683 C CA . THR A 1 88 ? 5.961 -1.221 -22.362 1.00 85.19 88 THR A CA 1
ATOM 684 C C . THR A 1 88 ? 6.367 -2.650 -22.060 1.00 85.19 88 THR A C 1
ATOM 686 O O . THR A 1 88 ? 6.851 -3.356 -22.940 1.00 85.19 88 THR A O 1
ATOM 689 N N . SER A 1 89 ? 6.082 -3.096 -20.845 1.00 85.12 89 SER A N 1
ATOM 690 C CA . SER A 1 89 ? 6.235 -4.475 -20.424 1.00 85.12 89 SER A CA 1
ATOM 691 C C . SER A 1 89 ? 4.992 -5.040 -19.745 1.00 85.12 89 SER A C 1
ATOM 693 O O . SER A 1 89 ? 4.076 -4.315 -19.351 1.00 85.12 89 SER A O 1
ATOM 695 N N . LYS A 1 90 ? 4.961 -6.371 -19.630 1.00 89.19 90 LYS A N 1
ATOM 696 C CA . LYS A 1 90 ? 4.005 -7.078 -18.782 1.00 89.19 90 LYS A CA 1
ATOM 697 C C . LYS A 1 90 ? 4.555 -7.202 -17.364 1.00 89.19 90 LYS A C 1
ATOM 699 O O . LYS A 1 90 ? 5.756 -7.410 -17.172 1.00 89.19 90 LYS A O 1
ATOM 704 N N . ALA A 1 91 ? 3.656 -7.104 -16.403 1.00 91.00 91 ALA A N 1
ATOM 705 C CA . ALA A 1 91 ? 3.887 -7.401 -15.005 1.00 91.00 91 ALA A CA 1
ATOM 706 C C . ALA A 1 91 ? 2.676 -8.162 -14.465 1.00 91.00 91 ALA A C 1
ATOM 708 O O . ALA A 1 91 ? 1.589 -8.092 -15.032 1.00 91.00 91 ALA A O 1
ATOM 709 N N . GLU A 1 92 ? 2.872 -8.867 -13.370 1.00 96.06 92 GLU A N 1
ATOM 710 C CA . GLU A 1 92 ? 1.820 -9.554 -12.635 1.00 96.06 92 GLU A CA 1
ATOM 711 C C . GLU A 1 92 ? 1.699 -8.895 -11.267 1.00 96.06 92 GLU A C 1
ATOM 713 O O . GLU A 1 92 ? 2.704 -8.476 -10.674 1.00 96.06 92 GLU A O 1
ATOM 718 N N . SER A 1 93 ? 0.471 -8.792 -10.769 1.00 96.19 93 SER A N 1
ATOM 719 C CA . SER A 1 93 ? 0.206 -8.330 -9.416 1.00 96.19 93 SER A CA 1
ATOM 720 C C . SER A 1 93 ? -0.731 -9.272 -8.687 1.00 96.19 93 SER A C 1
ATOM 722 O O . SER A 1 93 ? -1.740 -9.694 -9.237 1.00 96.19 93 SER A O 1
ATOM 724 N N . ASP A 1 94 ? -0.409 -9.548 -7.430 1.00 98.00 94 ASP A N 1
ATOM 725 C CA . ASP A 1 94 ? -1.267 -10.277 -6.502 1.00 98.00 94 ASP A CA 1
ATOM 726 C C . ASP A 1 94 ? -1.576 -9.371 -5.313 1.00 98.00 94 ASP A C 1
ATOM 728 O O . ASP A 1 94 ? -0.666 -8.771 -4.722 1.00 98.00 94 ASP A O 1
ATOM 732 N N . ALA A 1 95 ? -2.861 -9.232 -4.997 1.00 98.12 95 ALA A N 1
ATOM 733 C CA . ALA A 1 95 ? -3.332 -8.356 -3.943 1.00 98.12 95 ALA A CA 1
ATOM 734 C C . ALA A 1 95 ? -4.390 -9.032 -3.073 1.00 98.12 95 ALA A C 1
ATOM 736 O O . ALA A 1 95 ? -5.418 -9.509 -3.554 1.00 98.12 95 ALA A O 1
ATOM 737 N N . HIS A 1 96 ? -4.198 -8.971 -1.759 1.00 98.12 96 HIS A N 1
ATOM 738 C CA . HIS A 1 96 ? -5.105 -9.565 -0.779 1.00 98.12 96 HIS A CA 1
ATOM 739 C C . HIS A 1 96 ? -5.269 -8.676 0.444 1.00 98.12 96 HIS A C 1
ATOM 741 O O . HIS A 1 96 ? -4.405 -7.879 0.818 1.00 98.12 96 HIS A O 1
ATOM 747 N N . LEU A 1 97 ? -6.412 -8.845 1.101 1.00 98.25 97 LEU A N 1
ATOM 748 C CA . LEU A 1 97 ? -6.676 -8.210 2.382 1.00 98.25 97 LEU A CA 1
ATOM 749 C C . LEU A 1 97 ? -5.785 -8.806 3.471 1.00 98.25 97 LEU A C 1
ATOM 751 O O . LEU A 1 97 ? -5.586 -10.017 3.552 1.00 98.25 97 LEU A O 1
ATOM 755 N N . VAL A 1 98 ? -5.300 -7.944 4.355 1.00 97.94 98 VAL A N 1
ATOM 756 C CA . VAL A 1 98 ? -4.507 -8.305 5.531 1.00 97.94 98 VAL A CA 1
ATOM 757 C C . VAL A 1 98 ? -5.059 -7.607 6.773 1.00 97.94 98 VAL A C 1
ATOM 759 O O . VAL A 1 98 ? -5.796 -6.621 6.677 1.00 97.94 98 VAL A O 1
ATOM 762 N N . TYR A 1 99 ? -4.711 -8.137 7.949 1.00 96.88 99 TYR A N 1
ATOM 763 C CA . TYR A 1 99 ? -5.109 -7.589 9.251 1.00 96.88 99 TYR A CA 1
ATOM 764 C C . TYR A 1 99 ? -6.626 -7.373 9.373 1.00 96.88 99 TYR A C 1
ATOM 766 O O . TYR A 1 99 ? -7.081 -6.262 9.632 1.00 96.88 99 TYR A O 1
ATOM 774 N N . ASP A 1 100 ? -7.413 -8.427 9.141 1.00 95.69 100 ASP A N 1
ATOM 775 C CA . ASP A 1 100 ? -8.886 -8.380 9.217 1.00 95.69 100 ASP A CA 1
ATOM 776 C C . ASP A 1 100 ? -9.538 -7.382 8.227 1.00 95.69 100 ASP A C 1
ATOM 778 O O . ASP A 1 100 ? -10.553 -6.727 8.479 1.00 95.69 100 ASP A O 1
ATOM 782 N N . GLY A 1 101 ? -8.920 -7.235 7.052 1.00 96.38 101 GLY A N 1
ATOM 783 C CA . GLY A 1 101 ? -9.413 -6.354 5.994 1.00 96.38 101 GLY A CA 1
ATOM 784 C C . GLY A 1 101 ? -9.188 -4.871 6.264 1.00 96.38 101 GLY A C 1
ATOM 785 O O . GLY A 1 101 ? -9.902 -4.036 5.712 1.00 96.38 101 GLY A O 1
ATOM 786 N N . ARG A 1 102 ? -8.213 -4.535 7.113 1.00 96.81 102 ARG A N 1
ATOM 787 C CA . ARG A 1 102 ? -7.814 -3.145 7.368 1.00 96.81 102 ARG A CA 1
ATOM 788 C C . ARG A 1 102 ? -6.929 -2.578 6.265 1.00 96.81 102 ARG A C 1
ATOM 790 O O . ARG A 1 102 ? -6.974 -1.379 6.008 1.00 96.81 102 ARG A O 1
ATOM 797 N N .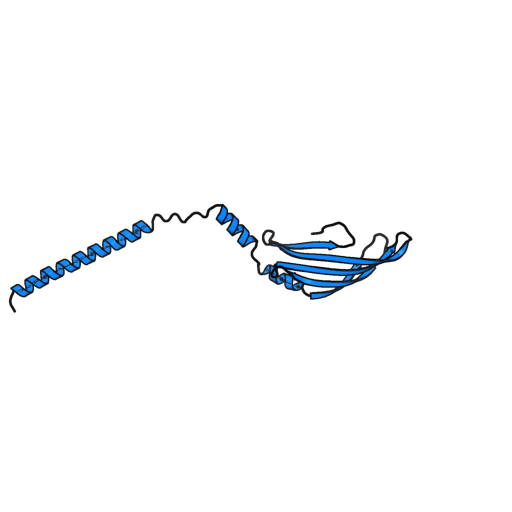 TYR A 1 103 ? -6.163 -3.440 5.605 1.00 98.12 103 TYR A N 1
ATOM 798 C CA . TYR A 1 103 ? -5.271 -3.047 4.523 1.00 98.12 103 TYR A CA 1
ATOM 799 C C . TYR A 1 103 ? -5.322 -4.062 3.387 1.00 98.12 103 TYR A C 1
ATOM 801 O O . TYR A 1 103 ? -5.668 -5.226 3.594 1.00 98.12 103 TYR A O 1
ATOM 809 N N . VAL A 1 104 ? -4.932 -3.622 2.198 1.00 98.56 104 VAL A N 1
ATOM 810 C CA . VAL A 1 104 ? -4.554 -4.489 1.083 1.00 98.56 104 VAL A CA 1
ATOM 811 C C . VAL A 1 104 ? -3.044 -4.533 1.039 1.00 98.56 104 VAL A C 1
ATOM 813 O O . VAL A 1 104 ? -2.390 -3.492 1.026 1.00 98.56 104 VAL A O 1
ATOM 816 N N . ARG A 1 105 ? -2.504 -5.743 1.009 1.00 98.25 105 ARG A N 1
ATOM 817 C CA . ARG A 1 105 ? -1.118 -5.999 0.653 1.00 98.25 105 ARG A CA 1
ATOM 818 C C . ARG A 1 105 ? -1.090 -6.347 -0.824 1.00 98.25 105 ARG A C 1
ATOM 820 O O . ARG A 1 105 ? -1.789 -7.268 -1.229 1.00 98.25 105 ARG A O 1
ATOM 827 N N . GLN A 1 106 ? -0.267 -5.647 -1.587 1.00 97.56 106 GLN A N 1
ATOM 828 C CA . GLN A 1 106 ? -0.094 -5.868 -3.011 1.00 97.56 106 GLN A CA 1
ATOM 829 C C . GLN A 1 106 ? 1.364 -6.204 -3.308 1.00 97.56 106 GLN A C 1
ATOM 831 O O . GLN A 1 106 ? 2.272 -5.535 -2.822 1.00 97.56 106 GLN A O 1
ATOM 836 N N . SER A 1 107 ? 1.587 -7.240 -4.103 1.00 97.12 107 SER A N 1
ATOM 837 C CA . SER A 1 107 ? 2.891 -7.578 -4.659 1.00 97.12 107 SER A CA 1
ATOM 838 C C . SER A 1 107 ? 2.874 -7.379 -6.168 1.00 97.12 107 SER A C 1
ATOM 840 O O . SER A 1 107 ? 1.830 -7.523 -6.806 1.00 97.12 107 SER A O 1
ATOM 842 N N . TYR A 1 108 ? 4.020 -7.010 -6.723 1.00 95.19 108 TYR A N 1
ATOM 843 C CA . TYR A 1 108 ? 4.230 -6.869 -8.155 1.00 95.19 108 TYR A CA 1
ATOM 844 C C . TYR A 1 108 ? 5.517 -7.556 -8.556 1.00 95.19 108 TYR A C 1
ATOM 846 O O . TYR A 1 108 ? 6.531 -7.446 -7.862 1.00 95.19 108 TYR A O 1
ATOM 854 N N . LYS A 1 109 ? 5.484 -8.199 -9.717 1.00 95.25 109 LYS A N 1
ATOM 855 C CA . LYS A 1 109 ? 6.670 -8.723 -10.384 1.00 95.25 109 LYS A CA 1
ATOM 856 C C . LYS A 1 109 ? 6.588 -8.396 -11.856 1.00 95.25 109 LYS A C 1
ATOM 858 O O . LYS A 1 109 ? 5.556 -8.597 -12.490 1.00 95.25 109 LYS A O 1
ATOM 863 N N . GLY A 1 110 ? 7.680 -7.914 -12.419 1.00 91.88 110 GLY A N 1
ATOM 864 C CA . GLY A 1 110 ? 7.728 -7.649 -13.842 1.00 91.88 110 GLY A CA 1
ATOM 865 C C . GLY A 1 110 ? 9.142 -7.539 -14.364 1.00 91.88 110 GLY A C 1
ATOM 866 O O . GLY A 1 110 ? 10.132 -7.698 -13.649 1.00 91.88 110 GLY A O 1
ATOM 867 N N . SER A 1 111 ? 9.236 -7.274 -15.657 1.00 89.69 111 SER A N 1
ATOM 868 C CA . SER A 1 111 ? 10.518 -7.070 -16.317 1.00 89.69 111 SER A CA 1
ATOM 869 C C . SER A 1 111 ? 10.383 -6.068 -17.438 1.00 89.69 111 SER A C 1
ATOM 871 O O . SER A 1 111 ? 9.346 -6.062 -18.083 1.00 89.69 111 SER A O 1
ATOM 873 N N . PHE A 1 112 ? 11.401 -5.269 -17.710 1.00 86.75 112 PHE A N 1
ATOM 874 C CA . PHE A 1 112 ? 11.423 -4.342 -18.837 1.00 86.75 112 PHE A CA 1
ATOM 875 C C . PHE A 1 112 ? 12.799 -4.360 -19.498 1.00 86.75 112 PHE A C 1
ATOM 877 O O . PHE A 1 112 ? 13.797 -4.677 -18.852 1.00 86.75 112 PHE A O 1
ATOM 884 N N . ASP A 1 113 ? 12.844 -4.014 -20.779 1.00 86.00 113 ASP A N 1
ATOM 885 C C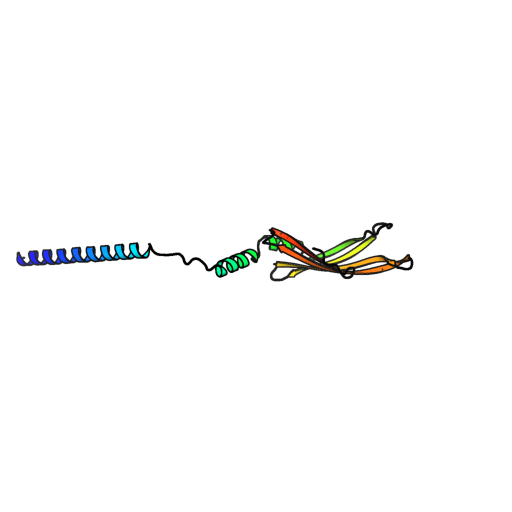A . ASP A 1 113 ? 14.096 -3.878 -21.513 1.00 86.00 113 ASP A CA 1
ATOM 886 C C . ASP A 1 113 ? 14.517 -2.402 -21.521 1.00 86.00 113 ASP A C 1
ATOM 888 O O . ASP A 1 113 ? 13.708 -1.516 -21.809 1.00 86.00 113 ASP A O 1
ATOM 892 N N . ALA A 1 114 ? 15.777 -2.131 -21.186 1.00 82.25 114 ALA A N 1
ATOM 893 C CA . ALA A 1 114 ? 16.377 -0.800 -21.238 1.00 82.25 114 ALA A CA 1
ATOM 894 C C . ALA A 1 114 ? 17.866 -0.897 -21.631 1.00 82.25 114 ALA A C 1
ATOM 896 O O . ALA A 1 114 ? 18.476 -1.949 -21.444 1.00 82.25 114 ALA A O 1
ATOM 897 N N . PRO A 1 115 ? 18.480 0.158 -22.193 1.00 84.62 115 PRO A N 1
ATOM 898 C CA . PRO A 1 115 ? 19.913 0.185 -22.446 1.00 84.62 115 PRO A CA 1
ATOM 899 C C . PRO A 1 115 ? 20.716 0.036 -21.152 1.00 84.62 115 PRO A C 1
ATOM 901 O O . PRO A 1 115 ? 20.468 0.741 -20.174 1.00 84.62 115 PRO A O 1
ATOM 904 N N . GLY A 1 116 ? 21.691 -0.867 -21.172 1.00 84.69 116 GLY A N 1
ATOM 905 C CA . GLY A 1 116 ? 22.682 -1.018 -20.120 1.00 84.69 116 GLY A CA 1
ATOM 906 C C . GLY A 1 116 ? 23.770 0.061 -20.172 1.00 84.69 116 GLY A C 1
ATOM 907 O O . GLY A 1 116 ? 23.781 0.908 -21.070 1.00 84.69 116 GLY A O 1
ATOM 908 N N . PRO A 1 117 ? 24.734 0.023 -19.233 1.00 83.31 117 PRO A N 1
ATOM 909 C CA . PRO A 1 117 ? 25.849 0.975 -19.183 1.00 83.31 117 PRO A CA 1
ATOM 910 C C . PRO A 1 117 ? 26.714 1.001 -20.453 1.00 83.31 117 PRO A C 1
ATOM 912 O O . PRO A 1 117 ? 27.390 1.988 -20.724 1.00 83.31 117 PRO A O 1
ATOM 915 N N . ASP A 1 118 ? 26.701 -0.082 -21.229 1.00 89.62 118 ASP A N 1
ATOM 916 C CA . ASP A 1 118 ? 27.403 -0.229 -22.505 1.00 89.62 118 ASP A CA 1
ATOM 917 C C . ASP A 1 118 ? 26.555 0.198 -23.721 1.00 89.62 118 ASP A C 1
ATOM 919 O O . ASP A 1 118 ? 26.981 0.035 -24.866 1.00 89.62 118 ASP A O 1
ATOM 923 N N . GLY A 1 119 ? 25.351 0.727 -23.485 1.00 82.88 119 GLY A N 1
ATOM 924 C CA . GLY A 1 119 ? 24.405 1.162 -24.509 1.00 82.88 119 GLY A CA 1
ATOM 925 C C . GLY A 1 119 ? 23.653 0.027 -25.209 1.00 82.88 119 GLY A C 1
ATOM 926 O O . GLY A 1 119 ? 22.857 0.299 -26.109 1.00 82.88 119 GLY A O 1
ATOM 927 N N . LYS A 1 120 ? 23.870 -1.239 -24.829 1.00 87.69 120 LYS A N 1
ATOM 928 C CA . LYS A 1 120 ? 23.161 -2.379 -25.427 1.00 87.69 120 LYS A CA 1
ATOM 929 C C . LYS A 1 120 ? 21.864 -2.674 -24.673 1.00 87.69 120 LYS A C 1
ATOM 931 O O . LYS A 1 120 ? 21.806 -2.452 -23.468 1.00 87.69 120 LYS A O 1
ATOM 936 N N . PRO A 1 121 ? 20.824 -3.203 -25.339 1.00 85.19 121 PRO A N 1
ATOM 937 C CA . PRO A 1 121 ? 19.605 -3.615 -24.655 1.00 85.19 121 PRO A CA 1
ATOM 938 C C . PRO A 1 121 ? 19.892 -4.678 -23.590 1.00 85.19 121 PRO A C 1
ATOM 940 O O . PRO A 1 121 ? 20.494 -5.714 -23.878 1.00 85.19 121 PRO A O 1
ATOM 943 N N . GLN A 1 122 ? 19.421 -4.425 -22.376 1.00 89.44 122 GLN A N 1
ATOM 944 C CA . GLN A 1 122 ? 19.483 -5.333 -21.245 1.00 89.44 122 GLN A CA 1
ATOM 945 C C . GLN A 1 122 ? 18.088 -5.481 -20.634 1.00 89.44 122 GLN A C 1
ATOM 947 O O . GLN A 1 122 ? 17.336 -4.516 -20.497 1.00 89.44 122 GLN A O 1
ATOM 952 N N . LYS A 1 123 ? 17.757 -6.712 -20.241 1.00 88.38 123 LYS A N 1
ATOM 953 C CA . LYS A 1 123 ? 16.533 -7.002 -19.502 1.00 88.38 123 LYS A CA 1
ATOM 954 C C . LYS A 1 123 ? 16.748 -6.741 -18.017 1.00 88.38 123 LYS A C 1
ATOM 956 O O . LYS A 1 123 ? 17.652 -7.315 -17.407 1.00 88.38 123 LYS A O 1
ATOM 961 N N . TYR A 1 124 ? 15.872 -5.938 -17.436 1.00 87.75 124 TYR A N 1
ATOM 962 C CA . TYR A 1 124 ? 15.790 -5.682 -16.006 1.00 87.75 124 TYR A CA 1
ATOM 963 C C . TYR A 1 124 ? 14.540 -6.344 -15.443 1.00 87.75 124 TYR A C 1
ATOM 965 O O . TYR A 1 124 ? 13.489 -6.367 -16.083 1.00 87.75 124 TYR A O 1
ATOM 973 N N . THR A 1 125 ? 14.648 -6.894 -14.241 1.00 91.44 125 THR A N 1
ATOM 974 C CA . THR A 1 125 ? 13.518 -7.421 -13.472 1.00 91.44 125 THR A CA 1
ATOM 975 C C . THR A 1 125 ? 13.253 -6.501 -12.297 1.00 91.44 125 THR A C 1
ATOM 977 O O . THR A 1 125 ? 14.204 -6.024 -11.679 1.00 91.44 125 THR A O 1
ATOM 980 N N . PHE A 1 126 ? 11.985 -6.284 -11.969 1.00 89.88 126 PHE A N 1
ATOM 981 C CA . PHE A 1 126 ? 11.598 -5.518 -10.795 1.00 89.88 126 PHE A CA 1
ATOM 982 C C . PHE A 1 126 ? 10.599 -6.301 -9.950 1.00 89.88 126 PHE A C 1
ATOM 984 O O . PHE A 1 126 ? 9.735 -7.009 -10.476 1.00 89.88 126 PHE A O 1
ATOM 991 N N . GLU A 1 127 ? 10.716 -6.135 -8.639 1.00 95.12 127 GLU A N 1
ATOM 992 C CA . GLU A 1 127 ? 9.712 -6.556 -7.673 1.00 95.12 127 GLU A CA 1
ATOM 993 C C . GLU A 1 127 ? 9.263 -5.341 -6.869 1.00 95.12 127 GLU A C 1
ATOM 995 O O . GLU A 1 127 ? 10.063 -4.458 -6.553 1.00 95.12 127 GLU A O 1
ATOM 1000 N N . GLY A 1 128 ? 7.973 -5.289 -6.561 1.00 94.50 128 GLY A N 1
ATOM 1001 C CA . GLY A 1 128 ? 7.357 -4.175 -5.861 1.00 94.50 128 GLY A CA 1
ATOM 1002 C C . GLY A 1 128 ? 6.385 -4.646 -4.796 1.00 94.50 128 GLY A C 1
ATOM 1003 O O . GLY A 1 128 ? 5.781 -5.718 -4.906 1.00 94.50 128 GLY A O 1
ATOM 1004 N N . TYR A 1 129 ? 6.235 -3.834 -3.760 1.00 96.38 129 TYR A N 1
ATOM 1005 C CA . TYR A 1 129 ? 5.338 -4.098 -2.653 1.00 96.38 129 TYR A CA 1
ATOM 1006 C C . TYR A 1 129 ? 4.577 -2.835 -2.270 1.00 96.38 129 TYR A C 1
ATOM 1008 O O . TYR A 1 129 ? 5.166 -1.797 -1.967 1.00 96.38 129 TYR A O 1
ATOM 1016 N N . GLY A 1 130 ? 3.254 -2.957 -2.250 1.00 96.81 130 GLY A N 1
ATOM 1017 C CA . GLY A 1 130 ? 2.330 -1.903 -1.877 1.00 96.81 130 GLY A CA 1
ATOM 1018 C C . GLY A 1 130 ? 1.498 -2.276 -0.656 1.00 96.81 130 GLY A C 1
ATOM 1019 O O . GLY A 1 130 ? 1.099 -3.429 -0.479 1.00 96.81 130 GLY A O 1
ATOM 1020 N N . VAL A 1 131 ? 1.179 -1.281 0.167 1.00 98.19 131 VAL A N 1
ATOM 1021 C CA . VAL A 1 131 ? 0.129 -1.389 1.187 1.00 98.19 131 VAL A CA 1
ATOM 1022 C C . VAL A 1 131 ? -0.869 -0.272 0.971 1.00 98.19 131 VAL A C 1
ATOM 1024 O O . VAL A 1 131 ? -0.476 0.888 0.974 1.00 98.19 131 VAL A O 1
ATOM 1027 N N . ILE A 1 132 ? -2.146 -0.611 0.822 1.00 98.06 132 ILE A N 1
ATOM 1028 C CA . ILE A 1 132 ? -3.244 0.349 0.658 1.00 98.06 132 ILE A CA 1
ATOM 1029 C C . ILE A 1 132 ? -4.157 0.250 1.879 1.00 98.06 132 ILE A C 1
ATOM 1031 O O . ILE A 1 132 ? -4.495 -0.849 2.317 1.00 98.06 132 ILE A O 1
ATOM 1035 N N . GLY A 1 133 ? -4.575 1.383 2.434 1.00 97.44 133 GLY A N 1
ATOM 1036 C CA . GLY A 1 133 ? -5.458 1.440 3.597 1.00 97.44 133 GLY A CA 1
ATOM 1037 C C . GLY A 1 133 ? -6.345 2.676 3.602 1.00 97.44 133 GLY A C 1
ATOM 1038 O O . GLY A 1 133 ? -6.231 3.547 2.742 1.00 97.44 133 GLY A O 1
ATOM 1039 N N . TYR A 1 134 ? -7.229 2.751 4.594 1.00 97.25 134 TYR A N 1
ATOM 1040 C CA . TYR A 1 134 ? -8.036 3.936 4.862 1.00 97.25 134 TYR A CA 1
ATOM 1041 C C . TYR A 1 134 ? -7.648 4.525 6.219 1.00 97.25 134 TYR A C 1
ATOM 1043 O O . TYR A 1 134 ? -7.812 3.882 7.252 1.00 97.25 134 TYR A O 1
ATOM 1051 N N . ASP A 1 135 ? -7.131 5.750 6.211 1.00 94.94 135 ASP A N 1
ATOM 1052 C CA . ASP A 1 135 ? -6.848 6.516 7.420 1.00 94.94 135 ASP A CA 1
ATOM 1053 C C . ASP A 1 135 ? -8.154 7.164 7.893 1.00 94.94 135 ASP A C 1
ATOM 1055 O O . ASP A 1 135 ? -8.728 8.021 7.224 1.00 94.94 135 ASP A O 1
ATOM 1059 N N . THR A 1 136 ? -8.647 6.728 9.042 1.00 93.88 136 THR A N 1
ATOM 1060 C CA . THR A 1 136 ? -9.889 7.186 9.681 1.00 93.88 136 THR A CA 1
ATOM 1061 C C . THR A 1 136 ? -9.772 8.568 10.320 1.00 93.88 136 THR A C 1
ATOM 1063 O O . THR A 1 136 ? -10.779 9.272 10.413 1.00 93.88 136 THR A O 1
ATOM 1066 N N . ILE A 1 137 ? -8.564 8.976 10.722 1.00 90.81 137 ILE A N 1
ATOM 1067 C CA . ILE A 1 137 ? -8.285 10.294 11.300 1.00 90.81 137 ILE A CA 1
ATOM 1068 C C . ILE A 1 137 ? -8.269 11.326 10.172 1.00 90.81 137 ILE A C 1
ATOM 1070 O O . ILE A 1 137 ? -8.995 12.320 10.220 1.00 90.81 137 ILE A O 1
ATOM 1074 N N . LYS A 1 138 ? -7.497 11.055 9.113 1.00 93.00 138 LYS A N 1
ATOM 1075 C CA . LYS A 1 138 ? -7.414 11.910 7.916 1.00 93.00 138 LYS A CA 1
ATOM 1076 C C . LYS A 1 138 ? -8.607 11.744 6.973 1.00 93.00 138 LYS A C 1
ATOM 1078 O O . LYS A 1 138 ? -8.794 12.559 6.076 1.00 93.00 138 LYS A O 1
ATOM 1083 N N . LYS A 1 139 ? -9.407 10.693 7.168 1.00 94.38 139 LYS A N 1
ATOM 1084 C CA . LYS A 1 139 ? -10.566 10.306 6.347 1.00 94.38 139 LYS A CA 1
ATOM 1085 C C . LYS A 1 139 ? -10.235 10.108 4.864 1.00 94.38 139 LYS A C 1
ATOM 1087 O O . LYS A 1 139 ? -11.071 10.382 4.003 1.00 94.38 139 LYS A O 1
ATOM 1092 N N . THR A 1 140 ? -9.045 9.595 4.562 1.00 95.94 140 THR A N 1
ATOM 1093 C CA . THR A 1 140 ? -8.547 9.404 3.192 1.00 95.94 140 THR A CA 1
ATOM 1094 C C . THR A 1 140 ? -7.987 8.005 2.985 1.00 95.94 140 THR A C 1
ATOM 1096 O O . THR A 1 140 ? -7.499 7.376 3.922 1.00 95.94 140 THR A O 1
ATOM 1099 N N . PHE A 1 141 ? -8.019 7.527 1.741 1.00 96.69 141 PHE A N 1
ATOM 1100 C CA . PHE A 1 141 ? -7.194 6.387 1.363 1.00 96.69 141 PHE A CA 1
ATOM 1101 C C . PHE A 1 141 ? -5.731 6.812 1.318 1.00 96.69 141 PHE A C 1
ATOM 1103 O O . PHE A 1 141 ? -5.409 7.921 0.889 1.00 96.69 141 PHE A O 1
ATOM 1110 N N . VAL A 1 142 ? -4.872 5.924 1.794 1.00 96.94 142 VAL A N 1
ATOM 1111 C CA . VAL A 1 142 ? -3.422 6.083 1.798 1.00 96.94 142 VAL A CA 1
ATOM 1112 C C . VAL A 1 142 ? -2.807 4.835 1.195 1.00 96.94 142 VAL A C 1
ATOM 1114 O O . VAL A 1 142 ? -3.345 3.733 1.338 1.00 96.94 142 VAL A O 1
ATOM 1117 N N . SER A 1 143 ? -1.668 5.000 0.543 1.00 96.81 143 SER A N 1
ATOM 1118 C CA . SER A 1 143 ? -0.875 3.889 0.042 1.00 96.81 143 SER A CA 1
ATOM 1119 C C . SER A 1 143 ? 0.580 4.121 0.381 1.00 96.81 143 SER A C 1
ATOM 1121 O O . SER A 1 143 ? 0.996 5.265 0.431 1.00 96.81 143 SER A O 1
ATOM 1123 N N . ASN A 1 144 ? 1.347 3.060 0.589 1.00 97.25 144 ASN A N 1
ATOM 1124 C CA . ASN A 1 144 ? 2.801 3.142 0.564 1.00 97.25 144 ASN A CA 1
ATOM 1125 C C . ASN A 1 144 ? 3.356 2.117 -0.415 1.00 97.25 144 ASN A C 1
ATOM 1127 O O . ASN A 1 144 ? 2.747 1.062 -0.610 1.00 97.25 144 ASN A O 1
ATOM 1131 N N . TRP A 1 145 ? 4.511 2.425 -0.988 1.00 96.06 145 TRP A N 1
ATOM 1132 C CA . TRP A 1 145 ? 5.182 1.627 -1.996 1.00 96.06 145 TRP A CA 1
ATOM 1133 C C . TRP A 1 145 ? 6.688 1.564 -1.749 1.00 96.06 145 TRP A C 1
ATOM 1135 O O . TRP A 1 145 ? 7.317 2.566 -1.396 1.00 96.06 145 TRP A O 1
ATOM 1145 N N . ILE A 1 146 ? 7.245 0.377 -1.972 1.00 96.75 146 ILE A N 1
ATOM 1146 C CA . ILE A 1 146 ? 8.680 0.099 -2.039 1.00 96.75 146 ILE A CA 1
ATOM 1147 C C . ILE A 1 146 ? 8.941 -0.858 -3.206 1.00 96.75 146 ILE A C 1
ATOM 1149 O O . ILE A 1 146 ? 8.095 -1.696 -3.525 1.00 96.75 146 ILE A O 1
ATOM 1153 N N . ASP A 1 147 ? 10.116 -0.771 -3.825 1.00 93.75 147 ASP A N 1
ATOM 1154 C CA . ASP A 1 147 ? 10.504 -1.654 -4.925 1.00 93.75 147 ASP A CA 1
ATOM 1155 C C . ASP A 1 147 ? 12.007 -1.943 -4.950 1.00 93.75 147 ASP A C 1
ATOM 1157 O O . ASP A 1 147 ? 12.804 -1.308 -4.265 1.00 93.75 147 ASP A O 1
ATOM 1161 N N . SER A 1 148 ? 12.394 -2.937 -5.749 1.00 93.62 148 SER A N 1
ATOM 1162 C CA . SER A 1 148 ? 13.784 -3.364 -5.927 1.00 93.62 148 SER A CA 1
ATOM 1163 C C . SER A 1 148 ? 14.631 -2.413 -6.780 1.00 93.62 148 SER A C 1
ATOM 1165 O O . SER A 1 148 ? 15.816 -2.673 -6.979 1.00 93.62 148 SER A O 1
ATOM 1167 N N . MET A 1 149 ? 14.031 -1.366 -7.349 1.00 88.81 149 MET A N 1
ATOM 1168 C CA . MET A 1 149 ? 14.679 -0.444 -8.286 1.00 88.81 149 MET A CA 1
ATOM 1169 C C . MET A 1 149 ? 15.049 0.887 -7.626 1.00 88.81 149 MET A C 1
ATOM 1171 O O . MET A 1 149 ? 15.677 1.737 -8.258 1.00 88.81 149 MET A O 1
ATOM 1175 N N . SER A 1 150 ? 14.685 1.072 -6.358 1.00 88.44 150 SER A N 1
ATOM 1176 C CA . SER A 1 150 ? 14.915 2.290 -5.596 1.00 88.44 150 SER A CA 1
ATOM 1177 C C . SER A 1 150 ? 15.204 1.980 -4.126 1.00 88.44 150 SER A C 1
ATOM 1179 O O . SER A 1 150 ? 14.986 0.878 -3.632 1.00 88.44 150 SER A O 1
ATOM 1181 N N . THR A 1 151 ? 15.713 2.975 -3.403 1.00 92.94 151 THR A N 1
ATOM 1182 C CA . THR A 1 151 ? 15.836 2.933 -1.934 1.00 92.94 151 THR A CA 1
ATOM 1183 C C . THR A 1 151 ? 14.792 3.821 -1.254 1.00 92.94 151 THR A C 1
ATOM 1185 O O . THR A 1 151 ? 14.923 4.141 -0.072 1.00 92.94 151 THR A O 1
ATOM 1188 N N . GLY A 1 152 ? 13.812 4.309 -2.018 1.00 94.19 152 GLY A N 1
ATOM 1189 C CA . GLY A 1 152 ? 12.780 5.217 -1.541 1.00 94.19 152 GLY A CA 1
ATOM 1190 C C . GLY A 1 152 ? 11.619 4.474 -0.888 1.00 94.19 152 GLY A C 1
ATOM 1191 O O . GLY A 1 152 ? 11.352 3.313 -1.185 1.00 94.19 152 GLY A O 1
ATOM 1192 N N . ILE A 1 153 ? 10.910 5.183 -0.013 1.00 95.25 153 ILE A N 1
ATOM 1193 C CA . ILE A 1 153 ? 9.579 4.797 0.457 1.00 95.25 153 ILE A CA 1
ATOM 1194 C C . ILE A 1 153 ? 8.633 5.875 -0.057 1.00 95.25 153 ILE A C 1
ATOM 1196 O O . ILE A 1 153 ? 8.814 7.053 0.255 1.00 95.25 153 ILE A O 1
ATOM 1200 N N . TYR A 1 154 ? 7.658 5.477 -0.863 1.00 91.81 154 TYR A N 1
ATOM 1201 C CA . TYR A 1 154 ? 6.725 6.392 -1.517 1.00 91.81 154 TYR A CA 1
ATOM 1202 C C . TYR A 1 154 ? 5.353 6.259 -0.866 1.00 91.81 154 TYR A C 1
ATOM 1204 O O . TYR A 1 154 ? 4.948 5.135 -0.579 1.00 91.81 154 TYR A O 1
ATOM 1212 N N . GLY A 1 155 ? 4.641 7.366 -0.644 1.00 87.75 155 GLY A N 1
ATOM 1213 C CA . GLY A 1 155 ? 3.318 7.369 -0.015 1.00 87.75 155 GLY A CA 1
ATOM 1214 C C . GLY A 1 155 ? 2.450 8.556 -0.394 1.00 87.75 155 GLY A C 1
ATOM 1215 O O . GLY A 1 155 ? 3.003 9.511 -0.985 1.00 87.75 155 GLY A O 1
#

Radius of gyration: 39.11 Å; Cα contacts (8 Å, |Δi|>4): 204; chains: 1; bounding box: 104×26×98 Å

Secondary structure (DSSP, 8-state):
--HHHHHHHHHHHHHHHHHHHHHHHHHHHHHHHHTT--------HHHHHHHHHHHHTS--HHHHGGGGG-EEEEEEEEE--TTSPPEEEEEEEEEEEETTTTEEEEEEEEEEEEE-TTSSEEEEEEEEEEEEEEETTTTEEEEEEEETT-S--B-

Solvent-accessible surface area (backbone atoms only — not comparable to full-atom values): 9072 Å² total; per-residue (Å²): 136,65,78,73,61,61,58,57,55,61,59,56,58,58,57,55,59,59,53,54,56,54,55,54,54,52,58,53,56,53,54,60,60,62,72,73,71,70,76,70,80,73,70,51,73,67,55,49,54,51,50,51,51,50,64,51,70,50,91,52,80,69,32,63,60,54,57,79,64,48,44,78,41,88,38,78,47,74,49,80,50,92,97,51,78,74,41,74,28,61,28,42,32,46,25,42,70,37,80,93,45,54,30,33,44,34,40,35,43,35,44,45,74,44,65,41,99,85,68,46,83,36,82,44,74,44,44,36,43,36,42,37,37,58,40,63,83,80,68,38,79,47,50,39,38,42,43,75,87,56,94,60,79,46,109